Protein AF-A0AAV9ZE51-F1 (afdb_monomer_lite)

Sequence (79 aa):
YGTHSFRRGGCQWLYSSCRWGLIRICDWGGWSTEFSNLTIVKYLISYADEPAERREDYMNPNRRPALRCYSCGRTCHCI

pLDDT: mean 76.51, std 9.62, range [52.19, 89.75]

Radius of gyration: 15.09 Å; chains: 1; bounding box: 28×25×38 Å

Secondary structure (DSSP, 8-state):
--HHHHHHHHHHHHHHTT---HHHHHHHHT--SSTT-THHHHHH--GGGS-SS-GGGTT-TTSPPPEE-TTTSSEE---

Organism: NCBI:txid2862362

Structure (mmCIF, N/CA/C/O backbone):
data_AF-A0AAV9ZE51-F1
#
_entry.id   AF-A0AAV9ZE51-F1
#
loop_
_atom_site.group_PDB
_atom_site.id
_atom_site.type_symbol
_atom_site.label_atom_id
_atom_site.label_alt_id
_atom_site.label_comp_id
_atom_site.label_asym_id
_atom_site.label_entity_id
_atom_site.label_seq_id
_atom_site.pdbx_PDB_ins_code
_atom_s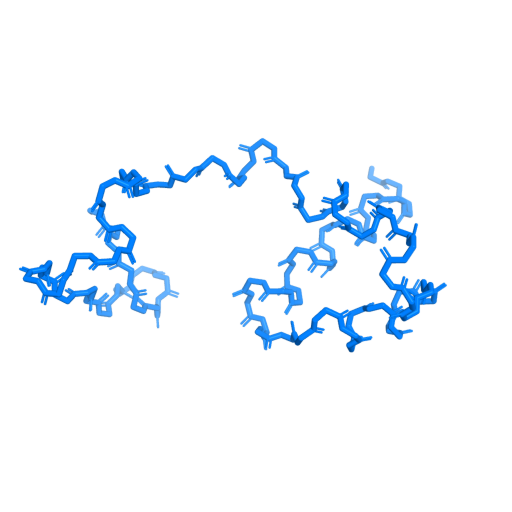ite.Cartn_x
_atom_site.Cartn_y
_atom_site.Cartn_z
_atom_site.occupancy
_atom_site.B_iso_or_equiv
_atom_site.auth_seq_id
_atom_site.auth_comp_id
_atom_site.auth_asym_id
_atom_site.auth_atom_id
_atom_site.pdbx_PDB_model_num
ATOM 1 N N . TYR A 1 1 ? 16.273 11.936 5.919 1.00 57.81 1 TYR A N 1
ATOM 2 C CA . TYR A 1 1 ? 15.054 11.105 5.975 1.00 57.81 1 TYR A CA 1
ATOM 3 C C . TYR A 1 1 ? 14.495 11.174 7.385 1.00 57.81 1 TYR A C 1
ATOM 5 O O . TYR A 1 1 ? 15.207 10.816 8.309 1.00 57.81 1 TYR A O 1
ATOM 13 N N . GLY A 1 2 ? 13.296 11.730 7.568 1.00 76.94 2 GLY A N 1
ATOM 14 C CA . GLY A 1 2 ? 12.674 11.881 8.893 1.00 76.94 2 GLY A CA 1
ATOM 15 C C . GLY A 1 2 ? 11.622 10.804 9.167 1.00 76.94 2 GLY A C 1
ATOM 16 O O . GLY A 1 2 ? 11.272 10.033 8.273 1.00 76.94 2 GLY A O 1
ATOM 17 N N . THR A 1 3 ? 11.051 10.796 10.373 1.00 72.62 3 THR A N 1
ATOM 18 C CA . THR A 1 3 ? 9.972 9.877 10.796 1.00 72.62 3 THR A CA 1
ATOM 19 C C . THR A 1 3 ? 8.783 9.867 9.824 1.00 72.62 3 THR A C 1
ATOM 21 O O . THR A 1 3 ? 8.187 8.824 9.564 1.00 72.62 3 THR A O 1
ATOM 24 N N . HIS A 1 4 ? 8.478 11.012 9.204 1.00 76.69 4 HIS A N 1
ATOM 25 C CA . HIS A 1 4 ? 7.459 11.119 8.153 1.00 76.69 4 HIS A CA 1
ATOM 26 C C . HIS A 1 4 ? 7.804 10.330 6.881 1.00 76.69 4 HIS A C 1
ATOM 28 O O . HIS A 1 4 ? 6.924 9.702 6.295 1.00 76.69 4 HIS A O 1
ATOM 34 N N . SER A 1 5 ? 9.072 10.323 6.463 1.00 77.50 5 SER A N 1
ATOM 35 C CA . SER A 1 5 ? 9.529 9.546 5.306 1.00 77.50 5 SER A CA 1
ATOM 36 C C . SER A 1 5 ? 9.426 8.044 5.572 1.00 77.50 5 SER A C 1
ATOM 38 O O . SER A 1 5 ? 9.024 7.303 4.681 1.00 77.50 5 SER A O 1
ATOM 40 N N . PHE A 1 6 ? 9.726 7.607 6.802 1.00 81.25 6 PHE A N 1
ATOM 41 C CA . PHE A 1 6 ? 9.595 6.205 7.206 1.00 81.25 6 PHE A CA 1
ATOM 42 C C . PHE A 1 6 ? 8.139 5.738 7.168 1.00 81.25 6 PHE A C 1
ATOM 44 O O . PHE A 1 6 ? 7.844 4.699 6.588 1.00 81.25 6 PHE A O 1
ATOM 51 N N . ARG A 1 7 ? 7.205 6.532 7.708 1.00 84.31 7 ARG A N 1
ATOM 52 C CA . ARG A 1 7 ? 5.773 6.191 7.659 1.00 84.31 7 ARG A CA 1
ATOM 53 C C . ARG A 1 7 ? 5.234 6.159 6.232 1.00 84.31 7 ARG A C 1
ATOM 55 O O . ARG A 1 7 ? 4.452 5.270 5.911 1.00 84.31 7 ARG A O 1
ATOM 62 N N . ARG A 1 8 ? 5.679 7.083 5.373 1.00 86.50 8 ARG A N 1
ATOM 63 C CA . ARG A 1 8 ? 5.292 7.106 3.957 1.00 86.50 8 ARG A CA 1
ATOM 64 C 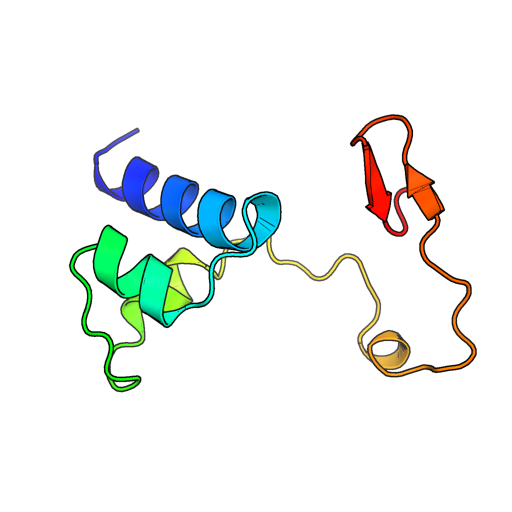C . ARG A 1 8 ? 5.814 5.881 3.207 1.00 86.50 8 ARG A C 1
ATOM 66 O O . ARG A 1 8 ? 5.016 5.126 2.666 1.00 86.50 8 ARG A O 1
ATOM 73 N N . GLY A 1 9 ? 7.127 5.648 3.239 1.00 87.44 9 GLY A N 1
ATOM 74 C CA . GLY A 1 9 ? 7.741 4.500 2.567 1.00 87.44 9 GLY A CA 1
ATOM 75 C C . GLY A 1 9 ? 7.259 3.160 3.130 1.00 87.44 9 GLY A C 1
ATOM 76 O O . GLY A 1 9 ? 6.996 2.231 2.372 1.00 87.44 9 GLY A O 1
ATOM 77 N N . GLY A 1 10 ? 7.062 3.077 4.448 1.00 88.19 10 GLY A N 1
ATOM 78 C CA . GLY A 1 10 ? 6.504 1.904 5.117 1.00 88.19 10 GLY A CA 1
ATOM 79 C C . GLY A 1 10 ? 5.074 1.607 4.670 1.00 88.19 10 GLY A C 1
ATOM 80 O O . GLY A 1 10 ? 4.784 0.479 4.286 1.00 88.19 10 GLY A O 1
ATOM 81 N N . CYS A 1 11 ? 4.204 2.621 4.623 1.00 89.44 11 CYS A N 1
ATOM 82 C CA . CYS A 1 11 ? 2.835 2.483 4.116 1.00 89.44 11 CYS A CA 1
ATOM 83 C C . CYS A 1 11 ? 2.813 1.948 2.672 1.00 89.44 11 CYS A C 1
ATOM 85 O O . CYS A 1 11 ? 2.109 0.984 2.372 1.00 89.44 11 CYS A O 1
ATOM 87 N N . GLN A 1 12 ? 3.652 2.511 1.799 1.00 87.50 12 GLN A N 1
ATOM 88 C CA . GLN A 1 12 ? 3.769 2.090 0.399 1.00 87.50 12 GLN A CA 1
ATOM 89 C C . GLN A 1 12 ? 4.282 0.655 0.259 1.00 87.50 12 GLN A C 1
ATOM 91 O O . GLN A 1 12 ? 3.753 -0.123 -0.534 1.00 87.50 12 GLN A O 1
ATOM 96 N N . TRP A 1 13 ? 5.289 0.273 1.045 1.00 86.75 13 TRP A N 1
ATOM 97 C CA . TRP A 1 13 ? 5.818 -1.088 1.026 1.00 86.75 13 TRP A CA 1
ATOM 98 C C . TRP A 1 13 ? 4.789 -2.109 1.533 1.00 86.75 13 TRP A C 1
ATOM 100 O O . TRP A 1 13 ? 4.587 -3.141 0.888 1.00 86.75 13 TRP A O 1
ATOM 110 N N . LEU A 1 14 ? 4.084 -1.800 2.626 1.00 89.06 14 LEU A N 1
ATOM 111 C CA . LEU A 1 14 ? 3.039 -2.663 3.185 1.00 89.06 14 LEU A CA 1
ATOM 112 C C . LEU A 1 14 ? 1.868 -2.853 2.208 1.00 89.06 14 LEU A C 1
ATOM 114 O O . LEU A 1 14 ? 1.369 -3.970 2.053 1.00 89.06 14 LEU A O 1
ATOM 118 N N . TYR A 1 15 ? 1.462 -1.792 1.510 1.00 86.25 15 TYR A N 1
ATOM 119 C CA . TYR A 1 15 ? 0.401 -1.861 0.506 1.00 86.25 15 TYR A CA 1
ATOM 120 C C . TYR A 1 15 ? 0.844 -2.630 -0.747 1.00 86.25 15 TYR A C 1
ATOM 122 O O . TYR A 1 15 ? 0.234 -3.634 -1.116 1.00 86.25 15 TYR A O 1
ATOM 130 N N . SER A 1 16 ? 1.942 -2.214 -1.378 1.00 80.31 16 SER A N 1
ATOM 131 C CA . SER A 1 16 ? 2.341 -2.726 -2.694 1.00 80.31 16 SER A CA 1
ATOM 132 C C . SER A 1 16 ? 3.052 -4.080 -2.628 1.00 80.31 16 SER A C 1
ATOM 134 O O . SER A 1 16 ? 2.806 -4.951 -3.470 1.00 80.31 16 SER A O 1
ATOM 136 N N . SER A 1 17 ? 3.925 -4.279 -1.632 1.00 80.62 17 SER A N 1
ATOM 137 C CA . SER A 1 17 ? 4.745 -5.495 -1.504 1.00 80.62 17 SER A CA 1
ATOM 138 C C . SER A 1 17 ? 4.095 -6.536 -0.599 1.00 80.62 17 SER A C 1
ATOM 140 O O . SER A 1 17 ? 4.022 -7.701 -0.980 1.00 80.62 17 SER A O 1
ATOM 142 N N . CYS A 1 18 ? 3.580 -6.135 0.569 1.00 84.25 18 CYS A N 1
ATOM 143 C CA . CYS A 1 18 ? 2.944 -7.076 1.499 1.00 84.25 18 CYS A CA 1
ATOM 144 C C . CYS A 1 18 ? 1.457 -7.321 1.213 1.00 84.25 18 CYS A C 1
ATOM 146 O O . CYS A 1 18 ? 0.883 -8.229 1.814 1.00 84.25 18 CYS A O 1
ATOM 148 N N . ARG A 1 19 ? 0.831 -6.535 0.321 1.00 82.44 19 ARG A N 1
ATOM 149 C CA . ARG A 1 19 ? -0.605 -6.613 -0.013 1.00 82.44 19 ARG A CA 1
ATOM 150 C C . ARG A 1 19 ? -1.510 -6.501 1.213 1.00 82.44 19 ARG A C 1
ATOM 152 O O . ARG A 1 19 ? -2.559 -7.138 1.288 1.00 82.44 19 ARG A O 1
ATOM 159 N N . TRP A 1 20 ? -1.100 -5.704 2.197 1.00 87.25 20 TRP A N 1
ATOM 160 C CA . TRP A 1 20 ? -1.948 -5.436 3.350 1.00 87.25 20 TRP A CA 1
ATOM 161 C C . TRP A 1 20 ? -3.145 -4.583 2.924 1.00 87.25 20 TRP A C 1
ATOM 163 O O . TRP A 1 20 ? -3.000 -3.607 2.191 1.00 87.25 20 TRP A O 1
ATOM 173 N N . GLY A 1 21 ? -4.336 -4.950 3.400 1.00 84.88 21 GLY A N 1
ATOM 174 C CA . GLY A 1 21 ? -5.527 -4.122 3.229 1.00 84.88 21 GLY A CA 1
ATOM 175 C C . GLY A 1 21 ? -5.391 -2.793 3.976 1.00 84.88 21 GLY A C 1
ATOM 176 O O . GLY A 1 21 ? -4.705 -2.719 4.997 1.00 84.88 21 GLY A O 1
ATOM 177 N N . LEU A 1 22 ? -6.084 -1.754 3.497 1.00 85.00 22 LEU A N 1
ATOM 178 C CA . LEU A 1 22 ? -5.985 -0.393 4.043 1.00 85.00 22 LEU A CA 1
ATOM 179 C C . LEU A 1 22 ? -6.244 -0.330 5.553 1.00 85.00 22 LEU A C 1
ATOM 181 O O . LEU A 1 22 ? -5.490 0.324 6.260 1.00 85.00 22 LEU A O 1
ATOM 185 N N . ILE A 1 23 ? -7.234 -1.073 6.060 1.00 87.75 23 ILE A N 1
ATOM 186 C CA . ILE A 1 23 ? -7.557 -1.125 7.498 1.00 87.75 23 ILE A CA 1
ATOM 187 C C . ILE A 1 23 ? -6.350 -1.596 8.322 1.00 87.75 23 ILE A C 1
ATOM 189 O O . ILE A 1 23 ? -6.019 -0.992 9.337 1.00 87.75 23 ILE A O 1
ATOM 193 N N . ARG A 1 24 ? -5.648 -2.636 7.860 1.00 89.75 24 ARG A N 1
ATOM 194 C CA . ARG A 1 24 ? -4.471 -3.188 8.547 1.00 89.75 24 ARG A CA 1
ATOM 195 C C . ARG A 1 24 ? -3.290 -2.215 8.530 1.00 89.75 24 ARG A C 1
ATOM 197 O O . ARG A 1 24 ? -2.503 -2.169 9.469 1.00 89.75 24 ARG A O 1
ATOM 204 N N . ILE A 1 25 ? -3.160 -1.439 7.457 1.00 88.69 25 ILE A N 1
ATOM 205 C CA . ILE A 1 25 ? -2.138 -0.395 7.349 1.00 88.69 25 ILE A CA 1
ATOM 206 C C . ILE A 1 25 ? -2.488 0.798 8.249 1.00 88.69 25 ILE A C 1
ATOM 208 O O . ILE A 1 25 ? -1.589 1.354 8.878 1.00 88.69 25 ILE A O 1
ATOM 212 N N . CYS A 1 26 ? -3.769 1.169 8.350 1.00 87.56 26 CYS A N 1
ATOM 213 C CA . CYS A 1 26 ? -4.239 2.174 9.303 1.00 87.56 26 CYS A CA 1
ATOM 214 C C . CYS A 1 26 ? -3.906 1.782 10.740 1.00 87.56 26 CYS A C 1
ATOM 216 O O . CYS A 1 26 ? -3.323 2.593 11.455 1.00 87.56 26 CYS A O 1
ATOM 218 N N . ASP A 1 27 ? -4.190 0.536 11.114 1.00 89.31 27 ASP A N 1
ATOM 219 C CA . ASP A 1 27 ? -3.877 -0.007 12.437 1.00 89.31 27 ASP A CA 1
ATOM 220 C C . ASP A 1 27 ? -2.367 0.058 12.742 1.00 89.31 27 ASP A C 1
ATOM 222 O O . ASP A 1 27 ? -1.953 0.672 13.723 1.00 89.31 27 ASP A O 1
ATOM 226 N N . TRP A 1 28 ? -1.516 -0.431 11.828 1.00 89.12 28 TRP A N 1
ATOM 227 C CA . TRP A 1 28 ? -0.052 -0.318 11.957 1.00 89.12 28 TRP A CA 1
ATOM 228 C C . TRP A 1 28 ? 0.432 1.132 12.074 1.00 89.12 28 TRP A C 1
ATOM 230 O O . TRP A 1 28 ? 1.356 1.443 12.827 1.00 89.12 28 TRP A O 1
ATOM 240 N N . GLY A 1 29 ? -0.180 2.025 11.300 1.00 86.31 29 GLY A N 1
ATOM 241 C CA . GLY A 1 29 ? 0.164 3.433 11.276 1.00 86.31 29 GLY A CA 1
ATOM 242 C C . GLY A 1 29 ? -0.364 4.215 12.474 1.00 86.31 29 GLY A C 1
ATOM 243 O O . GLY A 1 29 ? 0.026 5.372 12.607 1.00 86.31 29 GLY A O 1
ATOM 244 N N . GLY A 1 30 ? -1.239 3.662 13.318 1.00 87.56 30 GLY A N 1
ATOM 2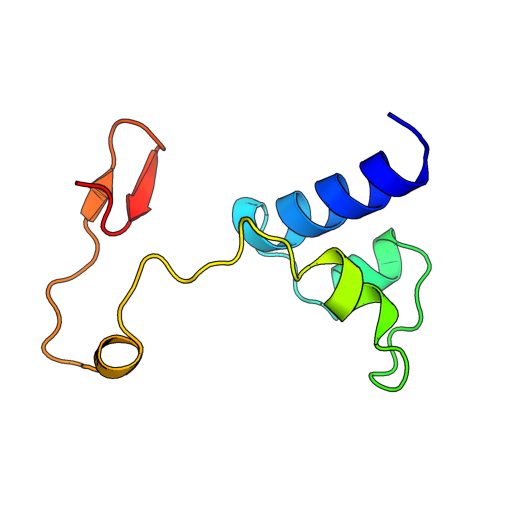45 C CA . GLY A 1 30 ? -1.969 4.442 14.325 1.00 87.56 30 GLY A CA 1
ATOM 246 C C . GLY A 1 30 ? -2.859 5.524 13.695 1.00 87.56 30 GLY A C 1
ATOM 247 O O . GLY A 1 30 ? -2.990 6.623 14.235 1.00 87.56 30 GLY A O 1
ATOM 248 N N . TRP A 1 31 ? -3.393 5.259 12.500 1.00 85.62 31 TRP A N 1
ATOM 249 C CA . TRP A 1 31 ? -4.362 6.112 11.814 1.00 85.62 31 TRP A CA 1
ATOM 250 C C . TRP A 1 31 ? -5.781 5.615 12.063 1.00 85.62 31 TRP A C 1
ATOM 252 O O . TRP A 1 31 ? -5.999 4.439 12.344 1.00 85.62 31 TRP A O 1
ATOM 262 N N . SER A 1 32 ? -6.757 6.510 11.898 1.00 81.12 32 SER A N 1
ATOM 263 C CA . SER A 1 32 ? -8.160 6.104 11.930 1.00 81.12 32 SER A CA 1
ATOM 264 C C . SER A 1 32 ? -8.430 5.029 10.875 1.00 81.12 32 SER A C 1
ATOM 266 O O . SER A 1 32 ? -7.996 5.144 9.724 1.00 81.12 32 SER A O 1
ATOM 268 N N . THR A 1 33 ? -9.149 3.988 11.279 1.00 76.81 33 THR A N 1
ATOM 269 C CA . THR A 1 33 ? -9.687 2.954 10.388 1.00 76.81 33 THR A CA 1
ATOM 270 C C . THR A 1 33 ? -10.963 3.420 9.690 1.00 76.81 33 THR A C 1
ATOM 272 O O . THR A 1 33 ? -11.390 2.799 8.716 1.00 76.81 33 THR A O 1
ATOM 275 N N . GLU A 1 34 ? -11.552 4.531 10.139 1.00 75.44 34 GLU A N 1
ATOM 276 C CA . GLU A 1 34 ? -12.650 5.185 9.443 1.00 75.44 34 GLU A CA 1
ATOM 277 C C . GLU A 1 34 ? -12.134 5.918 8.200 1.00 75.44 34 GLU A C 1
ATOM 279 O O . GLU A 1 34 ? -11.183 6.704 8.247 1.00 75.44 34 GLU A O 1
ATOM 284 N N . PHE A 1 35 ? -12.821 5.719 7.074 1.00 65.75 35 PHE A N 1
ATOM 285 C CA . PHE A 1 35 ? -12.487 6.321 5.777 1.00 65.75 35 PHE A CA 1
ATOM 286 C C . PHE A 1 35 ? -12.650 7.852 5.723 1.00 65.75 35 PHE A C 1
ATOM 288 O O . PHE A 1 35 ? -12.446 8.459 4.673 1.00 65.75 35 PHE A O 1
ATOM 295 N N . SER A 1 36 ? -12.977 8.498 6.843 1.00 66.50 36 SER A N 1
ATOM 296 C CA . SER A 1 36 ? -13.005 9.955 6.983 1.00 66.50 36 SER A CA 1
ATOM 297 C C . SER A 1 36 ? -11.606 10.580 6.903 1.00 66.50 36 SER A C 1
ATOM 299 O O . SER A 1 36 ? -11.474 11.775 6.630 1.00 66.50 36 SER A O 1
ATOM 301 N N . ASN A 1 37 ? -10.543 9.791 7.104 1.00 63.12 37 ASN A N 1
ATOM 302 C CA . ASN A 1 37 ? -9.181 10.305 7.174 1.00 63.12 37 ASN A CA 1
ATOM 303 C C . ASN A 1 37 ? -8.360 10.021 5.899 1.00 63.12 37 ASN A C 1
ATOM 305 O O . ASN A 1 37 ? -7.747 8.967 5.734 1.00 63.12 37 ASN A O 1
ATOM 309 N N . LEU A 1 38 ? -8.2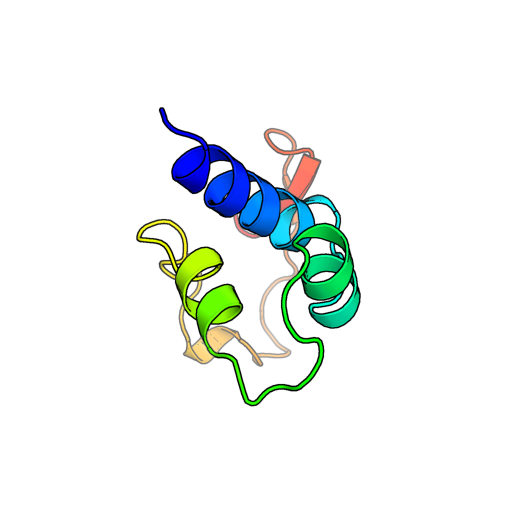68 11.020 5.013 1.00 72.38 38 LEU A N 1
ATOM 310 C CA . LEU A 1 38 ? -7.498 10.968 3.754 1.00 72.38 38 LEU A CA 1
ATOM 311 C C . LEU A 1 38 ? -5.966 10.964 3.944 1.00 72.38 38 LEU A C 1
ATOM 313 O O . LEU A 1 38 ? -5.215 10.995 2.966 1.00 72.38 38 LEU A O 1
ATOM 317 N N . THR A 1 39 ? -5.466 10.943 5.182 1.00 77.94 39 THR A N 1
ATOM 318 C CA . THR A 1 39 ? -4.021 10.959 5.466 1.00 77.94 39 THR A CA 1
ATOM 319 C C . THR A 1 39 ? -3.310 9.746 4.870 1.00 77.94 39 THR A C 1
ATOM 321 O O . THR A 1 39 ? -2.235 9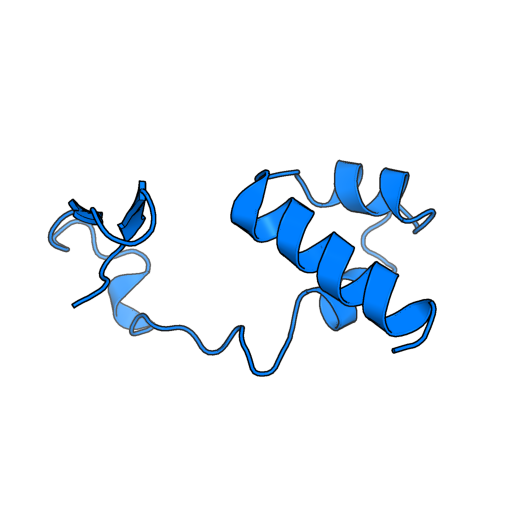.896 4.291 1.00 77.94 39 THR A O 1
ATOM 324 N N . ILE A 1 40 ? -3.925 8.560 4.937 1.00 80.88 40 ILE A N 1
ATOM 325 C CA . ILE A 1 40 ? -3.346 7.352 4.337 1.00 80.88 40 ILE A CA 1
ATOM 326 C C . ILE A 1 40 ? -3.275 7.456 2.810 1.00 80.88 40 ILE A C 1
ATOM 328 O O . ILE A 1 40 ? -2.265 7.084 2.223 1.00 80.88 40 ILE A O 1
ATOM 332 N N . VAL A 1 41 ? -4.282 8.064 2.175 1.00 78.62 41 VAL A N 1
ATOM 333 C CA . VAL A 1 41 ? -4.311 8.292 0.722 1.00 78.62 41 VAL A CA 1
ATOM 334 C C . VAL A 1 41 ? -3.140 9.180 0.294 1.00 78.62 41 VAL A C 1
ATOM 336 O O . VAL A 1 41 ? -2.465 8.867 -0.679 1.00 78.62 41 VAL A O 1
ATOM 339 N N . LYS A 1 42 ? -2.819 10.229 1.063 1.00 78.94 42 LYS A N 1
ATOM 340 C CA . LYS A 1 42 ? -1.649 11.092 0.806 1.00 78.94 42 LYS A CA 1
ATOM 341 C C . LYS A 1 42 ? -0.306 10.373 0.984 1.00 78.94 42 LYS A C 1
ATOM 343 O O . LYS A 1 42 ? 0.682 10.775 0.372 1.00 78.94 42 LYS A O 1
ATOM 348 N N . TYR A 1 43 ? -0.241 9.356 1.845 1.00 77.56 43 TYR A N 1
ATOM 349 C CA . TYR A 1 43 ? 0.972 8.554 2.019 1.00 77.56 43 TYR A CA 1
ATOM 350 C C . TYR A 1 43 ? 1.131 7.474 0.964 1.00 77.56 43 TYR A C 1
ATOM 352 O O . TYR A 1 43 ? 2.267 7.186 0.592 1.00 77.56 43 TYR A O 1
ATOM 360 N N . LEU A 1 44 ? 0.019 6.914 0.492 1.00 78.25 44 LEU A N 1
ATOM 361 C CA . LEU A 1 44 ? 0.021 5.985 -0.624 1.00 78.25 44 LEU A CA 1
ATOM 362 C C . LEU A 1 44 ? 0.421 6.735 -1.885 1.00 78.25 44 LEU A C 1
ATOM 364 O O . LEU A 1 44 ? 1.522 6.482 -2.350 1.00 78.25 44 LEU A O 1
ATOM 368 N N . ILE A 1 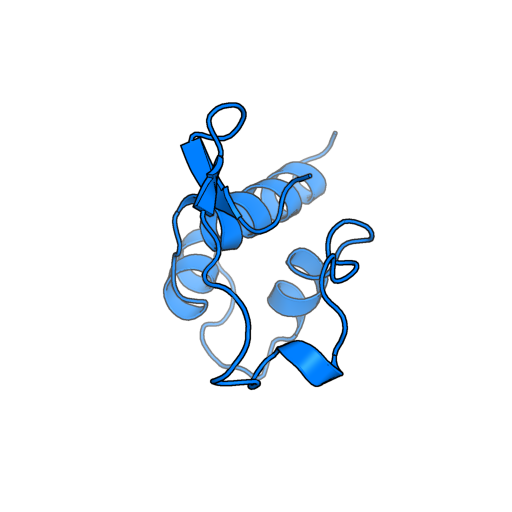45 ? -0.360 7.740 -2.306 1.00 77.94 45 ILE A N 1
ATOM 369 C CA . ILE A 1 45 ? -0.119 8.508 -3.534 1.00 77.94 45 ILE A CA 1
ATOM 370 C C . ILE A 1 45 ? 1.247 9.207 -3.475 1.00 77.94 45 ILE A C 1
ATOM 372 O O . ILE A 1 45 ? 1.490 10.149 -2.710 1.00 77.94 45 ILE A O 1
ATOM 376 N N . SER A 1 46 ? 2.154 8.745 -4.318 1.00 67.25 46 SER A N 1
ATOM 377 C CA . SER A 1 46 ? 3.469 9.311 -4.587 1.00 67.25 46 SER A CA 1
ATOM 378 C C . SER A 1 46 ? 3.617 9.613 -6.068 1.00 67.25 46 SER A C 1
ATOM 380 O O . SER A 1 46 ? 2.874 9.107 -6.898 1.00 67.25 46 SER A O 1
ATOM 382 N N . TYR A 1 47 ? 4.635 10.402 -6.406 1.00 54.66 47 TYR A N 1
ATOM 383 C CA . TYR A 1 47 ? 5.120 10.511 -7.782 1.00 54.66 47 TYR A CA 1
ATOM 384 C C . TYR A 1 47 ? 5.419 9.127 -8.401 1.00 54.66 47 TYR A C 1
ATOM 386 O O . TYR A 1 47 ? 5.282 8.934 -9.598 1.00 54.66 47 TYR A O 1
ATOM 394 N N . ALA A 1 48 ? 5.759 8.136 -7.571 1.00 54.50 48 ALA A N 1
ATOM 395 C CA . ALA A 1 48 ? 5.974 6.751 -7.990 1.00 54.50 48 ALA A CA 1
ATOM 396 C C . ALA A 1 48 ? 4.684 5.942 -8.258 1.00 54.50 48 ALA A C 1
ATOM 398 O O . ALA A 1 48 ? 4.793 4.815 -8.732 1.00 54.50 48 ALA A O 1
ATOM 399 N N . ASP A 1 49 ? 3.494 6.477 -7.956 1.00 63.41 49 ASP A N 1
ATOM 400 C CA . ASP A 1 49 ? 2.203 5.851 -8.298 1.00 63.41 49 ASP A CA 1
ATOM 401 C C . ASP A 1 49 ? 1.674 6.310 -9.661 1.00 63.41 49 ASP A C 1
ATOM 403 O O . ASP A 1 49 ? 0.491 6.135 -9.962 1.00 63.41 49 ASP A O 1
ATOM 407 N N . GLU A 1 50 ? 2.531 6.899 -10.502 1.00 67.12 50 GLU A N 1
ATOM 408 C CA . GLU A 1 50 ? 2.199 7.045 -11.912 1.00 67.12 50 GLU A CA 1
ATOM 409 C C . GLU A 1 50 ? 1.888 5.656 -12.488 1.00 67.12 50 GLU A C 1
ATOM 411 O O . GLU A 1 50 ? 2.712 4.737 -12.393 1.00 67.12 50 GLU A O 1
ATOM 416 N N . PRO A 1 51 ? 0.679 5.460 -13.038 1.00 67.31 51 PRO A N 1
ATOM 417 C CA . PRO A 1 51 ? 0.285 4.160 -13.529 1.00 67.31 51 PRO A CA 1
ATOM 418 C C . PRO A 1 51 ? 1.197 3.781 -14.693 1.00 67.31 51 PRO A C 1
ATOM 420 O O . PRO A 1 51 ? 1.208 4.431 -15.736 1.00 67.31 51 PRO A O 1
ATOM 423 N N . ALA A 1 52 ? 1.938 2.686 -14.524 1.00 68.75 52 ALA A N 1
ATOM 424 C CA . ALA A 1 52 ? 2.718 2.086 -15.605 1.00 68.75 52 ALA A CA 1
ATOM 425 C C . ALA A 1 52 ? 1.818 1.535 -16.731 1.00 68.75 52 ALA A C 1
ATOM 427 O O . ALA A 1 52 ? 2.288 1.215 -17.820 1.00 68.75 52 ALA A O 1
ATOM 428 N N . GLU A 1 53 ? 0.521 1.397 -16.459 1.00 73.81 53 GLU A N 1
ATOM 429 C CA . GLU A 1 53 ? -0.472 0.816 -17.349 1.00 73.81 53 GLU A CA 1
ATOM 430 C C . GLU A 1 53 ? -1.418 1.891 -17.881 1.00 73.81 53 GLU A C 1
ATOM 432 O O . GLU A 1 53 ? -1.791 2.828 -17.171 1.00 73.81 53 GLU A O 1
ATOM 437 N N . ARG A 1 54 ? -1.859 1.741 -19.132 1.00 79.19 54 ARG A N 1
ATOM 438 C CA . ARG A 1 54 ? -2.879 2.626 -19.693 1.00 79.19 54 ARG A CA 1
ATOM 439 C C . ARG A 1 54 ? -4.211 2.373 -18.998 1.00 79.19 54 ARG A C 1
ATOM 441 O O . ARG A 1 54 ? -4.591 1.234 -18.747 1.00 79.19 54 ARG A O 1
ATOM 448 N N . ARG A 1 55 ? -4.962 3.444 -18.747 1.00 81.81 55 ARG A N 1
ATOM 449 C CA . ARG A 1 55 ? -6.271 3.378 -18.080 1.00 81.81 55 ARG A CA 1
ATOM 450 C C . ARG A 1 55 ? -7.257 2.429 -18.775 1.00 81.81 55 ARG A C 1
ATOM 452 O O . ARG A 1 55 ? -8.039 1.769 -18.099 1.00 81.81 55 ARG A O 1
ATOM 459 N N . GLU A 1 56 ? -7.229 2.375 -20.105 1.00 83.75 56 GLU A N 1
ATOM 460 C CA . GLU A 1 56 ? -8.071 1.487 -20.923 1.00 83.75 56 GLU A CA 1
ATOM 461 C C . GLU A 1 56 ? -7.836 -0.008 -20.652 1.00 83.75 56 GLU A C 1
ATOM 463 O O . GLU A 1 56 ? -8.733 -0.823 -20.860 1.00 83.75 56 GLU A O 1
ATOM 468 N N . ASP A 1 57 ? -6.674 -0.365 -20.106 1.00 81.75 57 ASP A N 1
ATOM 469 C CA . ASP A 1 57 ? -6.274 -1.748 -19.872 1.00 81.75 57 ASP A CA 1
ATOM 470 C C . ASP A 1 57 ? -6.627 -2.278 -18.473 1.00 81.75 57 ASP A C 1
ATOM 472 O O . ASP A 1 57 ? -6.438 -3.470 -18.216 1.00 81.75 57 ASP A O 1
ATOM 476 N N . TYR A 1 58 ? -7.156 -1.443 -17.567 1.00 80.19 58 TYR A N 1
ATOM 477 C CA . TYR A 1 58 ? -7.446 -1.841 -16.177 1.00 80.19 58 TYR A CA 1
ATOM 478 C C . TYR A 1 58 ? -8.468 -2.975 -16.064 1.00 80.19 58 TYR A C 1
ATOM 480 O O . TYR A 1 58 ? -8.396 -3.781 -15.142 1.00 80.19 58 TYR A O 1
ATOM 488 N N . MET A 1 59 ? -9.422 -3.024 -16.994 1.00 79.88 59 MET A N 1
ATOM 489 C CA . MET A 1 59 ? -10.521 -3.995 -17.000 1.00 79.88 59 MET A CA 1
ATOM 490 C C . MET A 1 59 ? -10.622 -4.734 -18.337 1.00 79.88 59 MET A C 1
ATOM 492 O O . MET A 1 59 ? -11.671 -5.287 -18.647 1.00 79.88 59 MET A O 1
ATOM 496 N N . ASN A 1 60 ? -9.564 -4.720 -19.155 1.00 82.50 60 ASN A N 1
ATOM 497 C CA . ASN A 1 60 ? -9.566 -5.377 -20.458 1.00 82.50 60 ASN A CA 1
ATOM 498 C C . ASN A 1 60 ? -9.361 -6.898 -20.281 1.00 82.50 60 ASN A C 1
ATOM 500 O O . ASN A 1 60 ? -8.235 -7.325 -20.012 1.00 82.50 60 ASN A O 1
ATOM 504 N N . PRO A 1 61 ? -10.399 -7.739 -20.464 1.00 78.31 61 PRO A N 1
ATOM 505 C CA . PRO A 1 61 ? -10.281 -9.184 -20.260 1.00 78.31 61 PRO A CA 1
ATOM 506 C C . PRO A 1 61 ? -9.432 -9.864 -21.344 1.00 78.31 61 PRO A C 1
ATOM 508 O O . PRO A 1 61 ? -8.953 -10.974 -21.141 1.00 78.31 61 PRO A O 1
ATOM 511 N N . ASN A 1 62 ? -9.227 -9.194 -22.484 1.00 82.94 62 ASN A N 1
ATOM 512 C CA . ASN A 1 62 ? -8.423 -9.688 -23.602 1.00 82.94 62 ASN A CA 1
ATOM 513 C C . ASN A 1 62 ? -6.948 -9.283 -23.486 1.00 82.94 62 ASN A C 1
ATOM 515 O O . ASN A 1 62 ? -6.147 -9.564 -24.382 1.00 82.94 62 ASN A O 1
ATOM 519 N N . ARG A 1 63 ? -6.575 -8.584 -22.409 1.00 76.00 63 ARG A N 1
ATOM 520 C CA . ARG A 1 63 ? -5.194 -8.180 -22.184 1.00 76.00 63 ARG A CA 1
ATOM 521 C C . ARG A 1 63 ? -4.327 -9.415 -21.966 1.00 76.00 63 ARG A C 1
ATOM 523 O O . ARG A 1 63 ? -4.699 -10.340 -21.246 1.00 76.00 63 ARG A O 1
ATOM 530 N N . ARG A 1 64 ? -3.136 -9.415 -22.573 1.00 73.81 64 ARG A N 1
ATOM 531 C CA . ARG A 1 64 ? -2.151 -10.477 -22.338 1.00 73.81 64 ARG A CA 1
ATOM 532 C C . ARG A 1 64 ? -1.850 -10.550 -20.837 1.00 73.81 64 ARG A C 1
ATOM 534 O O . ARG A 1 64 ? -1.643 -9.496 -20.237 1.00 73.81 64 ARG A O 1
ATOM 541 N N . PRO A 1 65 ? -1.808 -11.747 -20.233 1.00 69.12 65 PRO A N 1
ATOM 542 C CA . PRO A 1 65 ? -1.539 -11.879 -18.810 1.00 69.12 65 PRO A CA 1
ATOM 543 C C . PRO A 1 65 ? -0.171 -11.285 -18.472 1.00 69.12 65 PRO A C 1
ATOM 545 O O . PRO A 1 65 ? 0.791 -11.440 -19.229 1.00 69.12 65 PRO A O 1
ATOM 548 N N . ALA A 1 66 ? -0.081 -10.607 -17.327 1.00 72.31 66 ALA A N 1
ATOM 549 C CA . ALA A 1 66 ? 1.209 -10.248 -16.757 1.00 72.31 66 ALA A CA 1
ATOM 550 C C . ALA A 1 66 ? 2.042 -11.531 -16.598 1.00 72.31 66 ALA A C 1
ATOM 552 O O . ALA A 1 66 ? 1.523 -12.559 -16.154 1.00 72.31 66 ALA A O 1
ATOM 553 N N . LEU A 1 67 ? 3.322 -11.486 -16.966 1.00 73.06 67 LEU A N 1
ATOM 554 C CA . LEU A 1 67 ? 4.238 -12.614 -16.800 1.00 73.06 67 LEU A CA 1
ATOM 555 C C . LEU A 1 67 ? 5.044 -12.430 -15.518 1.00 73.06 67 LEU A C 1
ATOM 557 O O . LEU A 1 67 ? 5.258 -11.308 -15.055 1.00 73.06 67 LEU A O 1
ATOM 561 N N . ARG A 1 68 ? 5.504 -13.537 -14.925 1.00 73.75 68 ARG A N 1
ATOM 562 C CA . ARG A 1 68 ? 6.453 -13.461 -13.812 1.00 73.75 68 ARG A CA 1
ATOM 563 C C . ARG A 1 68 ? 7.757 -12.854 -14.337 1.00 73.75 68 ARG A C 1
ATOM 565 O O . ARG A 1 68 ? 8.457 -13.470 -15.130 1.00 73.75 68 ARG A O 1
ATOM 572 N N . CYS A 1 69 ? 8.086 -11.658 -13.876 1.00 69.81 69 CYS A N 1
ATOM 573 C CA . CYS A 1 69 ? 9.343 -10.996 -14.159 1.00 69.81 69 CYS A CA 1
ATOM 574 C C . CYS A 1 69 ? 10.462 -11.618 -13.322 1.00 69.81 69 CYS A C 1
ATOM 576 O O . CYS A 1 69 ? 10.362 -11.714 -12.098 1.00 69.81 69 CYS A O 1
ATOM 578 N N . TYR A 1 70 ? 11.549 -12.005 -13.986 1.00 69.06 70 TYR A N 1
ATOM 579 C CA . TYR A 1 70 ? 12.725 -12.591 -13.342 1.00 69.06 70 TYR A CA 1
ATOM 580 C C . TYR A 1 70 ? 13.572 -11.566 -12.578 1.00 69.06 70 TYR A C 1
ATOM 582 O O . TYR A 1 70 ? 14.280 -11.941 -11.651 1.00 69.06 70 TYR A O 1
ATOM 590 N N . SER A 1 71 ? 13.468 -10.278 -12.919 1.00 61.66 71 SER A N 1
ATOM 591 C CA . SER A 1 71 ? 14.193 -9.204 -12.229 1.00 61.66 71 SER A CA 1
ATOM 592 C C . SER A 1 71 ? 13.560 -8.852 -10.879 1.00 61.66 71 SER A C 1
ATOM 594 O O . SER A 1 71 ? 14.267 -8.654 -9.895 1.00 61.66 71 SER A O 1
ATOM 596 N N . CYS A 1 72 ? 12.224 -8.817 -10.798 1.00 65.31 72 CYS A N 1
ATOM 597 C CA . CYS A 1 72 ? 11.520 -8.402 -9.580 1.00 65.31 72 CYS A CA 1
ATOM 598 C C . CYS A 1 72 ? 10.741 -9.527 -8.874 1.00 65.31 72 CYS A C 1
ATOM 600 O O . CYS A 1 72 ? 10.158 -9.280 -7.814 1.00 65.31 72 CYS A O 1
ATOM 602 N N . GLY A 1 73 ? 10.706 -10.736 -9.451 1.00 63.62 73 GLY A N 1
ATOM 603 C CA . GLY A 1 73 ? 10.046 -11.933 -8.912 1.00 63.62 73 GLY A CA 1
ATOM 604 C C . GLY A 1 73 ? 8.512 -11.914 -8.956 1.00 63.62 73 GLY A C 1
ATOM 605 O O . GLY A 1 73 ? 7.872 -12.823 -8.427 1.00 63.62 73 GLY A O 1
ATOM 606 N N . ARG A 1 74 ? 7.905 -10.886 -9.561 1.00 64.81 74 ARG A N 1
ATOM 607 C CA . ARG A 1 74 ? 6.457 -10.613 -9.520 1.00 64.81 74 ARG A CA 1
ATOM 608 C C . ARG A 1 74 ? 5.816 -10.780 -10.888 1.00 64.81 74 ARG A C 1
ATOM 610 O O . ARG A 1 74 ? 6.481 -10.606 -11.900 1.00 64.81 74 ARG A O 1
ATOM 617 N N . THR A 1 75 ? 4.516 -11.053 -10.926 1.00 69.62 75 THR A N 1
ATOM 618 C CA . THR A 1 75 ? 3.718 -10.913 -12.147 1.00 69.62 75 THR A CA 1
ATOM 619 C C . THR A 1 75 ? 3.598 -9.427 -12.487 1.00 69.62 75 THR A C 1
ATOM 621 O O . THR A 1 75 ? 2.921 -8.692 -11.770 1.00 69.62 75 THR A O 1
ATOM 624 N N . CYS A 1 76 ? 4.299 -8.961 -13.520 1.00 65.25 76 CYS A N 1
ATOM 625 C CA . CYS A 1 76 ? 4.227 -7.575 -13.985 1.00 65.25 76 CYS A CA 1
ATOM 626 C C . CYS A 1 76 ? 4.330 -7.495 -15.509 1.00 65.25 76 CYS A C 1
ATOM 628 O O . CYS A 1 76 ? 4.755 -8.437 -16.174 1.00 65.25 76 CYS A O 1
ATOM 630 N N . HIS A 1 77 ? 3.964 -6.337 -16.051 1.00 64.88 77 HIS A N 1
ATOM 631 C CA . HIS A 1 77 ? 4.193 -5.971 -17.450 1.00 64.88 77 HIS A CA 1
ATOM 632 C C . HIS A 1 77 ? 5.547 -5.282 -17.656 1.00 64.88 77 HIS A C 1
ATOM 634 O O . HIS A 1 77 ? 5.699 -4.483 -18.573 1.00 64.88 77 HIS A O 1
ATOM 640 N N . CYS A 1 78 ? 6.510 -5.553 -16.772 1.00 57.03 78 CYS A N 1
ATOM 641 C CA . CYS A 1 78 ? 7.860 -5.037 -16.909 1.00 57.03 78 CYS A CA 1
ATOM 642 C C . CYS A 1 78 ? 8.424 -5.516 -18.256 1.00 57.03 78 CYS A C 1
ATOM 644 O O . CYS A 1 78 ? 8.409 -6.720 -18.519 1.00 57.03 78 CYS A O 1
ATOM 646 N N . ILE A 1 79 ? 8.844 -4.570 -19.096 1.00 52.19 79 ILE A N 1
ATOM 647 C CA . ILE A 1 79 ? 9.519 -4.826 -20.373 1.00 52.19 79 ILE A CA 1
ATOM 648 C C . ILE A 1 79 ? 10.977 -5.185 -20.092 1.00 52.19 79 ILE A C 1
ATOM 650 O O . ILE A 1 79 ? 11.563 -4.526 -19.202 1.00 52.19 79 ILE A O 1
#

Foldseek 3Di:
DDPLVCLLVVLQCCCPPVVDDPLVNCVVSVHDSDPPDCPSVVSNDDVVVPDPDDPVCPPPPPDDWQDQDPVVRDRHPDD